Protein AF-W4FV74-F1 (afdb_monomer)

pLDDT: mean 78.05, std 18.31, range [37.0, 95.56]

Solvent-accessible surface area (backbone atoms only — not comparable to full-atom values): 9828 Å² total; per-residue (Å²): 142,87,82,74,73,65,65,67,63,59,67,74,74,74,68,65,68,76,57,55,45,60,43,64,78,47,74,46,82,43,71,47,89,86,51,97,49,96,76,49,58,70,42,62,34,35,35,34,37,40,40,41,84,87,77,47,68,52,69,39,71,45,37,70,65,56,54,53,49,48,54,54,48,56,60,69,54,44,86,54,64,69,60,47,53,57,55,68,70,51,74,74,80,75,82,69,93,65,64,74,82,39,67,68,53,45,51,51,49,47,54,50,46,32,54,41,52,44,52,51,48,48,55,49,29,50,43,40,72,76,37,91,50,73,41,24,56,48,47,44,50,51,51,51,52,71,68,33,65,74,74,56,62,69,82,75,82,77,82,79,78,129

Sequence (162 aa):
MTTTTLKRLAVARQTSFSDLSCTIQGTSIRRSRRSFVPFSSTHVVFLLKVTMPSRRSWQLQCTLRDVVQLHRHLAQSTDDAAFIASLAALQCPKRPLFRQTNALVVKSMCCELDHYLTNLLKVCQTFAVSSTVPSAMAVEATMRTFFDPSAAAKPKPAATKS

Structure (mmCIF, N/CA/C/O backbone):
data_AF-W4FV74-F1
#
_entry.id   AF-W4FV74-F1
#
loop_
_atom_site.group_PDB
_atom_site.id
_atom_site.type_symbol
_atom_site.label_atom_id
_atom_site.label_alt_id
_atom_site.label_comp_id
_atom_site.label_asym_id
_atom_site.label_entity_id
_atom_site.label_seq_id
_atom_site.pdbx_PDB_ins_code
_atom_site.Cartn_x
_atom_site.Cartn_y
_atom_site.Cartn_z
_atom_site.occupancy
_atom_site.B_iso_or_equiv
_atom_site.auth_seq_id
_atom_site.auth_comp_id
_atom_site.auth_asym_id
_atom_site.auth_atom_id
_atom_site.pdbx_PDB_model_num
ATOM 1 N N . MET A 1 1 ? 8.016 42.269 -6.247 1.00 38.84 1 MET A N 1
ATOM 2 C CA . MET A 1 1 ? 8.367 41.234 -5.247 1.00 38.84 1 MET A CA 1
ATOM 3 C C . MET A 1 1 ? 7.355 40.095 -5.338 1.00 38.84 1 MET A C 1
ATOM 5 O O . MET A 1 1 ? 6.315 40.164 -4.703 1.00 38.84 1 MET A O 1
ATOM 9 N N . THR A 1 2 ? 7.605 39.083 -6.172 1.00 41.50 2 THR A N 1
ATOM 10 C CA . THR A 1 2 ? 6.663 37.972 -6.428 1.00 41.50 2 THR A CA 1
ATOM 11 C C . THR A 1 2 ? 7.439 36.703 -6.805 1.00 41.50 2 THR A C 1
ATOM 13 O O . THR A 1 2 ? 7.564 36.359 -7.973 1.00 41.50 2 THR A O 1
ATOM 16 N N . THR A 1 3 ? 8.013 36.003 -5.822 1.00 40.91 3 THR A N 1
ATOM 17 C CA . THR A 1 3 ? 8.816 34.779 -6.059 1.00 40.91 3 THR A CA 1
ATOM 18 C C . THR A 1 3 ? 8.539 33.663 -5.042 1.00 40.91 3 THR A C 1
ATOM 20 O O . THR A 1 3 ? 9.418 32.864 -4.725 1.00 40.91 3 THR A O 1
ATOM 23 N N . THR A 1 4 ? 7.311 33.561 -4.524 1.00 46.22 4 THR A N 1
ATOM 24 C CA . THR A 1 4 ? 6.990 32.597 -3.447 1.00 46.22 4 THR A CA 1
ATOM 25 C C . THR A 1 4 ? 6.185 31.377 -3.915 1.00 46.22 4 THR A C 1
ATOM 27 O O . THR A 1 4 ? 6.176 30.350 -3.240 1.00 46.22 4 THR A O 1
ATOM 30 N N . THR A 1 5 ? 5.555 31.418 -5.090 1.00 47.38 5 THR A N 1
ATOM 31 C CA . THR A 1 5 ? 4.658 30.346 -5.572 1.00 47.38 5 THR A CA 1
ATOM 32 C C . THR A 1 5 ? 5.367 29.213 -6.321 1.00 47.38 5 THR A C 1
ATOM 34 O O . THR A 1 5 ? 4.899 28.077 -6.287 1.00 47.38 5 THR A O 1
ATOM 37 N N . LEU A 1 6 ? 6.532 29.459 -6.927 1.00 44.03 6 LEU A N 1
ATOM 38 C CA . LEU A 1 6 ? 7.226 28.448 -7.743 1.00 44.03 6 LEU A CA 1
ATOM 39 C C . LEU A 1 6 ? 8.034 27.425 -6.927 1.00 44.03 6 LEU A C 1
ATOM 41 O O . LEU A 1 6 ? 8.222 26.292 -7.371 1.00 44.03 6 LEU A O 1
ATOM 45 N N . LYS A 1 7 ? 8.448 27.757 -5.695 1.00 37.00 7 LYS A N 1
ATOM 46 C CA . LYS A 1 7 ? 9.194 26.818 -4.835 1.00 37.00 7 LYS A CA 1
ATOM 47 C C . LYS A 1 7 ? 8.341 25.662 -4.305 1.00 37.00 7 LYS A C 1
ATOM 49 O O . LYS A 1 7 ? 8.897 24.631 -3.949 1.00 37.00 7 LYS A O 1
ATOM 54 N N . ARG A 1 8 ? 7.008 25.783 -4.279 1.00 41.44 8 ARG A N 1
ATOM 55 C CA . ARG A 1 8 ? 6.123 24.704 -3.798 1.00 41.44 8 ARG A CA 1
ATOM 56 C C . ARG A 1 8 ? 5.880 23.607 -4.837 1.00 41.44 8 ARG A C 1
ATOM 58 O O . ARG A 1 8 ? 5.659 22.466 -4.453 1.00 41.44 8 ARG A O 1
ATOM 65 N N . LEU A 1 9 ? 5.989 23.931 -6.126 1.00 38.75 9 LEU A N 1
ATOM 66 C CA . LEU A 1 9 ? 5.792 22.981 -7.229 1.00 38.75 9 LEU A CA 1
ATOM 67 C C . LEU A 1 9 ? 7.059 22.165 -7.539 1.00 38.75 9 LEU A C 1
ATOM 69 O O . LEU A 1 9 ? 6.968 21.012 -7.948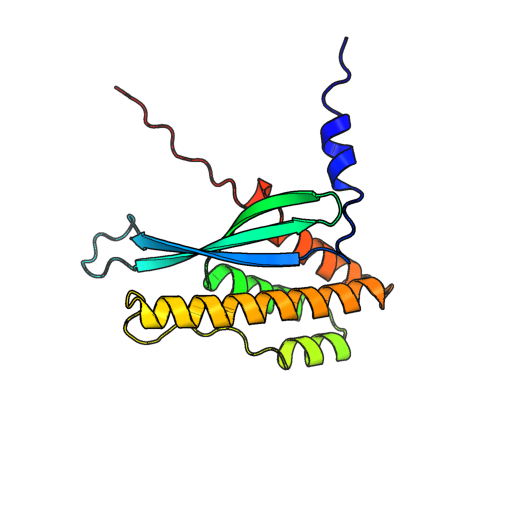 1.00 38.75 9 LEU A O 1
ATOM 73 N N .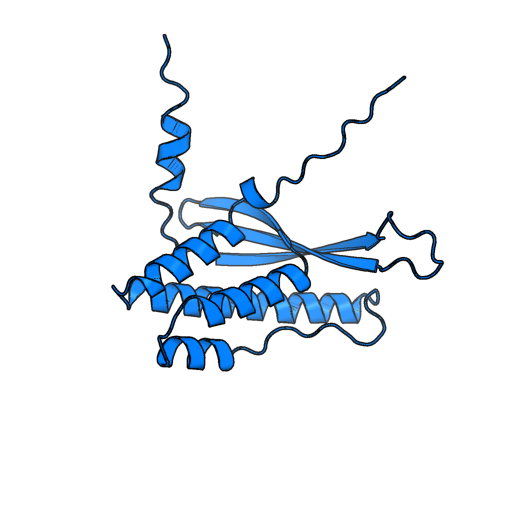 ALA A 1 10 ? 8.247 22.720 -7.279 1.00 37.84 10 ALA A N 1
ATOM 74 C CA . ALA A 1 10 ? 9.519 22.018 -7.481 1.00 37.84 10 ALA A CA 1
ATOM 75 C C . ALA A 1 10 ? 9.774 20.906 -6.444 1.00 37.84 10 ALA A C 1
ATOM 77 O O . ALA A 1 10 ? 10.468 19.933 -6.725 1.00 37.84 10 ALA A O 1
ATOM 78 N N . VAL A 1 11 ? 9.171 21.009 -5.257 1.00 41.53 11 VAL A N 1
ATOM 79 C CA . VAL A 1 11 ? 9.360 20.039 -4.166 1.00 41.53 11 VAL A CA 1
ATOM 80 C C . VAL A 1 11 ? 8.636 18.707 -4.429 1.00 41.53 11 VAL A C 1
ATOM 82 O O . VAL A 1 11 ? 8.981 17.698 -3.817 1.00 41.53 11 VAL A O 1
ATOM 85 N N . ALA A 1 12 ? 7.701 18.675 -5.383 1.00 45.09 12 ALA A N 1
ATOM 86 C CA . ALA A 1 12 ? 7.004 17.464 -5.817 1.00 45.09 12 ALA A CA 1
ATOM 87 C C . ALA A 1 12 ? 7.796 16.628 -6.848 1.00 45.09 12 ALA A C 1
ATOM 89 O O . ALA A 1 12 ? 7.416 15.497 -7.146 1.00 45.09 12 ALA A O 1
ATOM 90 N N . ARG A 1 13 ? 8.897 17.161 -7.406 1.00 43.75 13 ARG A N 1
ATOM 91 C CA . ARG A 1 13 ? 9.607 16.540 -8.540 1.00 43.75 13 ARG A CA 1
ATOM 92 C C . ARG A 1 13 ? 10.729 15.564 -8.175 1.00 43.75 13 ARG A C 1
ATOM 94 O O . ARG A 1 13 ? 11.177 14.849 -9.059 1.00 43.75 13 ARG A O 1
ATOM 101 N N . GLN A 1 14 ? 11.169 15.483 -6.920 1.00 46.97 14 GLN A N 1
ATOM 102 C CA . GLN A 1 14 ? 12.333 14.659 -6.543 1.00 46.97 14 GLN A CA 1
ATOM 103 C C . GLN A 1 14 ? 12.200 14.019 -5.155 1.00 46.97 14 GLN A C 1
ATOM 105 O O . GLN A 1 14 ? 13.121 14.048 -4.346 1.00 46.97 14 GLN A O 1
ATOM 110 N N . THR A 1 15 ? 11.047 13.440 -4.838 1.00 53.25 15 THR A N 1
ATOM 111 C CA . THR A 1 15 ? 11.010 12.421 -3.782 1.00 53.25 15 THR A CA 1
ATOM 112 C C . THR A 1 15 ? 11.058 11.068 -4.465 1.00 53.25 15 THR A C 1
ATOM 114 O O . THR A 1 15 ? 10.125 10.736 -5.198 1.00 53.25 15 THR A O 1
ATOM 117 N N . SER A 1 16 ? 12.165 10.348 -4.301 1.00 68.44 16 SER A N 1
ATOM 118 C CA . SER A 1 16 ? 12.392 9.042 -4.909 1.00 68.44 16 SER A CA 1
ATOM 119 C C . SER A 1 16 ? 11.330 8.067 -4.402 1.00 68.44 16 SER A C 1
ATOM 121 O O . SER A 1 16 ? 11.358 7.608 -3.263 1.00 68.44 16 SER A O 1
ATOM 123 N N . PHE A 1 17 ? 10.331 7.791 -5.243 1.00 80.12 17 PHE A N 1
ATOM 124 C CA . PHE A 1 17 ? 9.287 6.807 -4.953 1.00 80.12 17 PHE A CA 1
ATOM 125 C C . PHE A 1 17 ? 9.886 5.451 -4.549 1.00 80.12 17 PHE A C 1
ATOM 127 O O . PHE A 1 17 ? 9.310 4.764 -3.707 1.00 80.12 17 PHE A O 1
ATOM 134 N N . SER A 1 18 ? 11.069 5.126 -5.083 1.00 81.06 18 SER A N 1
ATOM 135 C CA . SER A 1 18 ? 11.861 3.928 -4.788 1.00 81.06 18 SER A CA 1
ATOM 136 C C . SER A 1 18 ? 12.131 3.692 -3.303 1.00 81.06 18 SER A C 1
ATOM 138 O O . SER A 1 18 ? 12.263 2.543 -2.904 1.00 81.06 18 SER A O 1
ATOM 140 N N . ASP A 1 19 ? 12.160 4.744 -2.483 1.00 84.50 19 ASP A N 1
ATOM 141 C CA . ASP A 1 19 ? 12.581 4.651 -1.080 1.00 84.50 19 ASP A CA 1
ATOM 142 C C . ASP A 1 19 ? 11.463 5.031 -0.094 1.00 84.50 19 ASP A C 1
ATOM 144 O O . ASP A 1 19 ? 11.689 5.257 1.100 1.00 84.50 19 ASP A O 1
ATOM 148 N N . LEU A 1 20 ? 10.236 5.155 -0.598 1.00 89.81 20 LEU A N 1
ATOM 149 C CA . LEU A 1 20 ? 9.054 5.399 0.217 1.00 89.81 20 LEU A CA 1
ATOM 150 C C . LEU A 1 20 ? 8.806 4.189 1.129 1.00 89.81 20 LEU A C 1
ATOM 152 O O . LEU A 1 20 ? 8.966 3.039 0.727 1.00 89.81 20 LEU A O 1
ATOM 156 N N . SER A 1 21 ? 8.381 4.447 2.361 1.00 92.44 21 SER A N 1
ATOM 157 C CA . SER A 1 21 ? 7.885 3.420 3.282 1.00 92.44 21 SER A CA 1
ATOM 158 C C . SER A 1 21 ? 6.560 3.857 3.888 1.00 92.44 21 SER A C 1
ATOM 160 O O . SER A 1 21 ? 6.281 5.054 4.015 1.00 92.44 21 SER A O 1
ATOM 162 N N . CYS A 1 22 ? 5.719 2.899 4.261 1.00 93.75 22 CYS A N 1
ATOM 163 C CA . CYS A 1 22 ? 4.424 3.189 4.852 1.00 93.75 22 CYS A CA 1
ATOM 164 C C . CYS A 1 22 ? 4.121 2.255 6.022 1.00 93.75 22 CYS A C 1
ATOM 166 O O . CYS A 1 22 ? 4.512 1.094 5.986 1.00 93.75 22 CYS A O 1
ATOM 168 N N . THR A 1 23 ? 3.424 2.764 7.039 1.00 94.62 23 THR A N 1
ATOM 169 C CA . THR A 1 23 ? 2.969 1.971 8.187 1.00 94.62 23 THR A CA 1
ATOM 170 C C . THR A 1 23 ? 1.603 2.421 8.694 1.00 94.62 23 THR A C 1
ATOM 172 O O . THR A 1 23 ? 1.279 3.610 8.693 1.00 94.62 23 THR A O 1
ATOM 175 N N . ILE A 1 24 ? 0.785 1.487 9.166 1.00 93.88 24 ILE A N 1
ATOM 176 C CA . ILE A 1 24 ? -0.489 1.776 9.826 1.00 93.88 24 ILE A CA 1
ATOM 177 C C . ILE A 1 24 ? -0.219 2.137 11.288 1.00 93.88 24 ILE A C 1
ATOM 179 O O . ILE A 1 24 ? 0.186 1.301 12.090 1.00 93.88 24 ILE A O 1
ATOM 183 N N . GLN A 1 25 ? -0.471 3.392 11.661 1.00 92.69 25 GLN A N 1
ATOM 184 C CA . GLN A 1 25 ? -0.262 3.875 13.033 1.00 92.69 25 GLN A CA 1
ATOM 185 C C . GLN A 1 25 ? -1.497 3.758 13.917 1.00 92.69 25 GLN A C 1
ATOM 187 O O . GLN A 1 25 ? -1.394 3.802 15.141 1.00 92.69 25 GLN A O 1
ATOM 192 N N . GLY A 1 26 ? -2.678 3.652 13.318 1.00 88.81 26 GLY A N 1
ATOM 193 C CA . GLY A 1 26 ? -3.906 3.595 14.086 1.00 88.81 26 GLY A CA 1
ATOM 194 C C . GLY A 1 26 ? -5.134 3.411 13.225 1.00 88.81 26 GLY A C 1
ATOM 195 O O . GLY A 1 26 ? -5.078 3.392 11.995 1.00 88.81 26 GLY A O 1
ATOM 196 N N . THR A 1 27 ? -6.267 3.299 13.900 1.00 90.31 27 THR A N 1
ATOM 197 C CA . THR A 1 27 ? -7.578 3.201 13.272 1.00 90.31 27 THR A CA 1
ATOM 198 C C . THR A 1 27 ? -8.580 4.098 13.968 1.00 90.31 27 THR A C 1
ATOM 200 O O . THR A 1 27 ? -8.465 4.432 15.143 1.00 90.31 27 THR A O 1
ATOM 203 N N . SER A 1 28 ? -9.588 4.505 13.211 1.00 87.81 28 SER A N 1
ATOM 204 C CA . SER A 1 28 ? -10.736 5.252 13.686 1.00 87.81 28 SER A CA 1
ATOM 205 C C . SER A 1 28 ? -11.989 4.616 13.112 1.00 87.81 28 SER A C 1
ATOM 207 O O . SER A 1 28 ? -12.060 4.301 11.926 1.00 87.81 28 SER A O 1
ATOM 209 N N . ILE A 1 29 ? -12.997 4.433 13.953 1.00 85.12 29 ILE A N 1
ATOM 210 C CA . ILE A 1 29 ? -14.291 3.909 13.537 1.00 85.12 29 ILE A CA 1
ATOM 211 C C . ILE A 1 29 ? -15.206 5.103 13.267 1.00 85.12 29 ILE A C 1
ATOM 213 O O . ILE A 1 29 ? -15.488 5.893 14.168 1.00 85.12 29 ILE A O 1
ATOM 217 N N . ARG A 1 30 ? -15.680 5.251 12.026 1.00 82.38 30 ARG A N 1
ATOM 218 C CA . ARG A 1 30 ? -16.603 6.325 11.638 1.00 82.38 30 ARG A CA 1
ATOM 219 C C . ARG A 1 30 ? -17.975 5.768 11.291 1.00 82.38 30 ARG A C 1
ATOM 221 O O . ARG A 1 30 ? -18.095 4.808 10.534 1.00 82.38 30 ARG A O 1
ATOM 228 N N . ARG A 1 31 ? -19.022 6.412 11.811 1.00 75.12 31 ARG A N 1
ATOM 229 C CA . ARG A 1 31 ? -20.412 6.152 11.414 1.00 75.12 31 ARG A CA 1
ATOM 230 C C . ARG A 1 31 ? -20.753 6.967 10.172 1.00 75.12 31 ARG A C 1
ATOM 232 O O . ARG A 1 31 ? -20.465 8.165 10.119 1.00 75.12 31 ARG A O 1
ATOM 239 N N . SER A 1 32 ? -21.373 6.333 9.181 1.00 67.00 32 SER A N 1
ATOM 240 C CA . SER A 1 32 ? -21.919 7.040 8.024 1.00 67.00 32 SER A CA 1
ATOM 241 C C . SER A 1 32 ? -23.117 7.891 8.458 1.00 67.00 32 SER A C 1
ATOM 243 O O . SER A 1 32 ? -24.175 7.364 8.784 1.00 67.00 32 SER A O 1
ATOM 245 N N . ARG A 1 33 ? -22.961 9.223 8.463 1.00 60.53 33 ARG A N 1
ATOM 246 C CA . ARG A 1 33 ? -24.027 10.172 8.849 1.00 60.53 33 ARG A CA 1
ATOM 247 C C . ARG A 1 33 ? -25.163 10.298 7.819 1.00 60.53 33 ARG A C 1
ATOM 249 O O . ARG A 1 33 ? -26.093 11.053 8.055 1.00 60.53 33 ARG A O 1
ATOM 256 N N . ARG A 1 34 ? -25.076 9.621 6.665 1.00 57.31 34 ARG A N 1
ATOM 257 C CA . ARG A 1 34 ? -26.012 9.788 5.532 1.00 57.31 34 ARG A CA 1
ATOM 258 C C . ARG A 1 34 ? -27.187 8.807 5.504 1.00 57.31 34 ARG A C 1
ATOM 260 O O . ARG A 1 34 ? -27.960 8.859 4.558 1.00 57.31 34 ARG A O 1
ATOM 267 N N . SER A 1 35 ? -27.330 7.915 6.483 1.00 47.31 35 SER A N 1
ATOM 268 C CA . SER A 1 35 ? -28.393 6.907 6.450 1.00 47.31 35 SER A CA 1
ATOM 269 C C . SER A 1 35 ? -29.434 7.159 7.538 1.00 47.31 35 SER A C 1
ATOM 271 O O . SER A 1 35 ? -29.120 7.055 8.719 1.00 47.31 35 SER A O 1
ATOM 273 N N . PHE A 1 36 ? -30.672 7.439 7.122 1.00 54.66 36 PHE A N 1
ATOM 274 C CA . PHE A 1 36 ? -31.882 7.401 7.959 1.00 54.66 36 PHE A CA 1
ATOM 275 C C . PHE A 1 36 ? -32.323 5.959 8.292 1.00 54.66 36 PHE A C 1
ATOM 277 O O . PHE A 1 36 ? -33.365 5.749 8.904 1.00 54.66 36 PHE A O 1
ATOM 284 N N . VAL A 1 37 ? -31.540 4.952 7.890 1.00 53.44 37 VAL A N 1
ATOM 285 C CA . VAL A 1 37 ? -31.807 3.534 8.150 1.00 53.44 37 VAL A CA 1
ATOM 286 C C . VAL A 1 37 ? -31.065 3.113 9.431 1.00 53.44 37 VAL A C 1
ATOM 288 O O . VAL A 1 37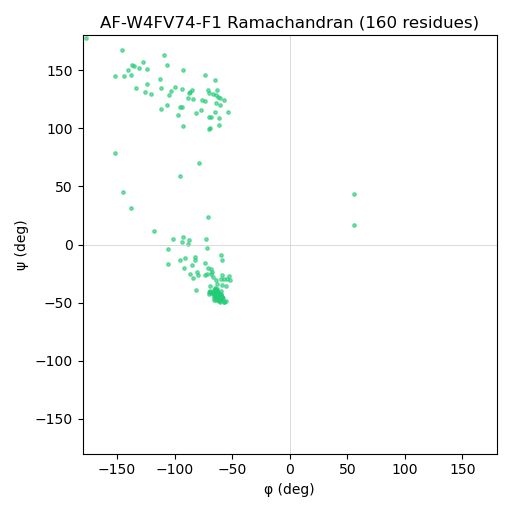 ? -29.869 3.403 9.540 1.00 53.44 37 VAL A O 1
ATOM 291 N N . PRO A 1 38 ? -31.700 2.391 10.379 1.00 53.00 38 PRO A N 1
ATOM 292 C CA . PRO A 1 38 ? -31.112 2.009 11.676 1.00 53.00 38 PRO A CA 1
ATOM 293 C C . PRO A 1 38 ? -29.828 1.156 11.589 1.00 53.00 38 PRO A C 1
ATOM 295 O O . PRO A 1 38 ? -29.121 0.995 12.581 1.00 53.00 38 PRO A O 1
ATOM 298 N N . PHE A 1 39 ? -29.457 0.682 10.398 1.00 54.00 39 PHE A N 1
ATOM 299 C CA . PHE A 1 39 ? -28.181 0.025 10.106 1.00 54.00 39 PHE A CA 1
ATOM 300 C C . PHE A 1 39 ? -27.148 1.013 9.544 1.00 54.00 39 PHE A C 1
ATOM 302 O O . PHE A 1 39 ? -26.653 0.848 8.428 1.00 54.00 39 PHE A O 1
ATOM 309 N N . SER A 1 40 ? -26.820 2.068 10.300 1.00 54.09 40 SER A N 1
ATOM 310 C CA . SER A 1 40 ? -25.761 3.014 9.913 1.00 54.09 40 SER A CA 1
ATOM 311 C C . SER A 1 40 ? -24.468 2.234 9.625 1.00 54.09 40 SER A C 1
ATOM 313 O O . SER A 1 40 ? -23.890 1.630 10.538 1.00 54.09 40 SER A O 1
ATOM 315 N N . SER A 1 41 ? -24.006 2.235 8.370 1.00 65.56 41 SER A N 1
ATOM 316 C CA . SER A 1 41 ? -22.793 1.511 7.999 1.00 65.56 41 SER A CA 1
ATOM 317 C C . SER A 1 41 ? -21.602 2.142 8.715 1.00 65.56 41 SER A C 1
ATOM 319 O O . SER A 1 41 ? -21.253 3.314 8.539 1.00 65.56 41 SER A O 1
ATOM 321 N N . THR A 1 42 ? -21.024 1.361 9.616 1.00 73.12 42 THR A N 1
ATOM 322 C CA . THR A 1 42 ? -19.830 1.744 10.352 1.00 73.12 42 THR A CA 1
ATOM 323 C C . THR A 1 42 ? -18.627 1.338 9.512 1.00 73.12 42 THR A C 1
ATOM 325 O O . THR A 1 42 ? -18.571 0.214 9.021 1.00 73.12 42 THR A O 1
ATOM 328 N N . HIS A 1 43 ? -17.682 2.252 9.301 1.00 80.06 43 HIS A N 1
ATOM 329 C CA . HIS A 1 43 ? -16.496 1.993 8.491 1.00 80.06 43 HIS A CA 1
ATOM 330 C C . HIS A 1 43 ? -15.228 2.275 9.286 1.00 80.06 43 HIS A C 1
ATOM 332 O O . HIS A 1 43 ? -15.132 3.275 10.001 1.00 80.06 43 HIS A O 1
ATOM 338 N N . VAL A 1 44 ? -14.250 1.386 9.132 1.00 86.25 44 VAL A N 1
ATOM 339 C CA . VAL A 1 44 ? -12.913 1.537 9.704 1.00 86.25 44 VAL A CA 1
ATOM 340 C C . VAL A 1 44 ? -12.076 2.403 8.766 1.00 86.25 44 VAL A C 1
ATOM 342 O O . VAL A 1 44 ? -11.959 2.120 7.571 1.00 86.25 44 VAL A O 1
ATOM 345 N N . VAL A 1 45 ? -11.525 3.474 9.321 1.00 89.94 45 VAL A N 1
ATOM 346 C CA . VAL A 1 45 ? -10.553 4.365 8.691 1.00 89.94 45 VAL A CA 1
ATOM 347 C C . VAL A 1 45 ? -9.197 4.058 9.303 1.00 89.94 45 VAL A C 1
ATOM 349 O O . VAL A 1 45 ? -9.060 4.052 10.523 1.00 89.94 45 VAL A O 1
ATOM 352 N N . PHE A 1 46 ? -8.200 3.827 8.468 1.00 91.19 46 PHE A N 1
ATOM 353 C CA . PHE A 1 46 ? -6.832 3.563 8.873 1.00 91.19 46 PHE A CA 1
ATOM 354 C C . PHE A 1 46 ? -6.001 4.836 8.746 1.00 91.19 46 PHE A C 1
ATOM 356 O O . PHE A 1 46 ? -6.118 5.567 7.762 1.00 91.19 46 PHE A O 1
ATOM 363 N N . LEU A 1 47 ? -5.185 5.106 9.761 1.00 92.88 47 LEU A N 1
ATOM 364 C CA . LEU A 1 47 ? -4.210 6.186 9.764 1.00 92.88 47 LEU A CA 1
ATOM 365 C C . LEU A 1 47 ? -2.886 5.617 9.265 1.00 92.88 47 LEU A C 1
ATOM 367 O O . LEU A 1 47 ? -2.175 4.930 9.997 1.00 92.88 47 LEU A O 1
ATOM 371 N N . LEU A 1 48 ? -2.584 5.901 8.009 1.00 94.00 48 LEU A N 1
ATOM 372 C CA . LEU A 1 48 ? -1.383 5.466 7.321 1.00 94.00 48 LEU A CA 1
ATOM 373 C C . LEU A 1 48 ? -0.317 6.557 7.439 1.00 94.00 48 LEU A C 1
ATOM 375 O O . LEU A 1 48 ? -0.517 7.666 6.951 1.00 94.00 48 LEU A O 1
ATOM 379 N N . LYS A 1 49 ? 0.821 6.258 8.059 1.00 93.81 49 LYS A N 1
ATOM 380 C CA . LYS A 1 49 ? 2.004 7.115 8.021 1.00 93.81 49 LYS A CA 1
ATOM 381 C C . LYS A 1 49 ? 2.843 6.750 6.811 1.00 93.81 49 LYS A C 1
ATOM 383 O O . LYS A 1 49 ? 3.244 5.603 6.657 1.00 93.81 49 LYS A O 1
ATOM 388 N N . VAL A 1 50 ? 3.156 7.745 5.997 1.00 92.12 50 VAL A N 1
ATOM 389 C CA . VAL A 1 50 ? 4.108 7.634 4.895 1.00 92.12 50 VAL A CA 1
ATOM 390 C C . VAL A 1 50 ? 5.404 8.301 5.324 1.00 92.12 50 VAL A C 1
ATOM 392 O O . VAL A 1 50 ? 5.378 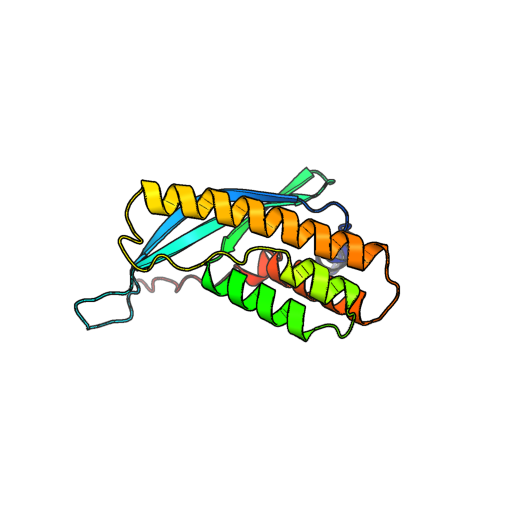9.406 5.867 1.00 92.12 50 VAL A O 1
ATOM 395 N N . THR A 1 51 ? 6.531 7.628 5.113 1.00 91.38 51 THR A N 1
ATOM 396 C CA . THR A 1 51 ? 7.867 8.118 5.461 1.00 91.38 51 THR A CA 1
ATOM 397 C C . THR A 1 51 ? 8.765 8.078 4.233 1.00 91.38 51 THR A C 1
ATOM 399 O O . THR A 1 51 ? 8.850 7.067 3.541 1.00 91.38 51 THR A O 1
ATOM 402 N N . MET A 1 52 ? 9.443 9.194 3.987 1.00 86.38 52 MET A N 1
ATOM 403 C CA . MET A 1 52 ? 10.443 9.367 2.938 1.00 86.38 52 MET A CA 1
ATOM 404 C C . MET A 1 52 ? 11.853 9.424 3.545 1.00 86.38 52 MET A C 1
ATOM 406 O O . MET A 1 52 ? 12.003 9.909 4.674 1.00 86.38 52 MET A O 1
ATOM 410 N N . PRO A 1 53 ? 12.907 9.059 2.789 1.00 79.69 53 PRO A N 1
ATOM 411 C CA . PRO A 1 53 ? 14.293 9.103 3.273 1.00 79.69 53 PRO A CA 1
ATOM 412 C C . PRO A 1 53 ? 14.746 10.495 3.698 1.00 79.69 53 PRO A C 1
ATOM 414 O O . PRO A 1 53 ? 15.536 10.647 4.625 1.00 79.69 53 PRO A O 1
ATOM 417 N N . SER A 1 54 ? 14.191 11.540 3.078 1.00 77.31 54 SER A N 1
ATOM 418 C CA . SER A 1 54 ? 14.498 12.943 3.374 1.00 77.31 54 SER A CA 1
ATOM 419 C C . SER A 1 54 ? 13.945 13.425 4.730 1.00 77.31 54 SER A C 1
ATOM 421 O O . SER A 1 54 ? 13.651 14.612 4.883 1.00 77.31 54 SER A O 1
ATOM 423 N N . ARG A 1 55 ? 13.696 12.511 5.681 1.00 72.00 55 ARG A N 1
ATOM 424 C CA . ARG A 1 55 ? 13.044 12.733 6.986 1.00 72.00 55 ARG A CA 1
ATOM 425 C C . ARG A 1 55 ? 11.660 13.381 6.914 1.00 72.00 55 ARG A C 1
ATOM 427 O O . ARG A 1 55 ? 11.148 13.879 7.915 1.00 72.00 55 ARG A O 1
ATOM 434 N N . ARG A 1 56 ? 11.029 13.372 5.740 1.00 84.56 56 ARG A N 1
ATOM 435 C CA . ARG A 1 56 ? 9.655 13.847 5.582 1.00 84.56 56 ARG A CA 1
ATOM 436 C C . ARG A 1 56 ? 8.717 12.700 5.890 1.00 84.56 56 ARG A C 1
ATOM 438 O O . ARG A 1 56 ? 8.885 11.603 5.370 1.00 84.56 56 ARG A O 1
ATOM 445 N N . SER A 1 57 ? 7.725 12.963 6.725 1.00 89.56 57 SER A N 1
ATOM 446 C CA . SER A 1 57 ? 6.631 12.029 6.936 1.00 89.56 57 SER A CA 1
ATOM 447 C C . SER A 1 57 ? 5.321 12.782 7.052 1.00 89.56 57 SER A C 1
ATOM 449 O O . SER A 1 57 ? 5.295 13.938 7.476 1.00 89.56 57 SER A O 1
ATOM 451 N N . TRP A 1 58 ? 4.245 12.133 6.641 1.00 90.81 58 TRP A N 1
ATOM 452 C CA . TRP A 1 58 ? 2.891 12.651 6.761 1.00 90.81 58 TRP A CA 1
ATOM 453 C C . TRP A 1 58 ? 1.932 11.500 7.024 1.00 90.81 58 TRP A C 1
ATOM 455 O O . TRP A 1 58 ? 2.289 10.326 6.908 1.00 90.81 58 TRP A O 1
ATOM 465 N N . GLN A 1 59 ? 0.714 11.847 7.419 1.00 90.62 59 GLN A N 1
ATOM 466 C CA . GLN A 1 59 ? -0.345 10.885 7.675 1.00 90.62 59 GLN A CA 1
ATOM 467 C C . GLN A 1 59 ? -1.456 11.043 6.647 1.00 90.62 59 GLN A C 1
ATOM 469 O O . GLN A 1 59 ? -1.822 12.153 6.264 1.00 90.62 59 GLN A O 1
ATOM 474 N N . LEU A 1 60 ? -2.010 9.910 6.244 1.00 91.38 60 LEU A N 1
ATOM 475 C CA . LEU A 1 60 ? -3.136 9.789 5.340 1.00 91.38 60 LEU A CA 1
ATOM 476 C C . LEU A 1 60 ? -4.224 8.980 6.029 1.00 91.38 60 LEU A C 1
ATOM 478 O O . LEU A 1 60 ? -3.956 8.122 6.871 1.00 91.38 60 LEU A O 1
ATOM 482 N N . GLN A 1 61 ? -5.464 9.253 5.652 1.00 91.31 61 GLN A N 1
ATOM 483 C CA . GLN A 1 61 ? -6.601 8.441 6.052 1.00 91.31 61 GLN A CA 1
ATOM 484 C C . GLN A 1 61 ? -7.058 7.640 4.846 1.00 91.31 61 GLN A C 1
ATOM 486 O O . GLN A 1 61 ? -7.457 8.225 3.842 1.00 91.31 61 GLN A O 1
ATOM 491 N N . CYS A 1 62 ? -7.030 6.319 4.959 1.00 90.50 62 CYS A N 1
ATOM 492 C CA . CYS A 1 62 ? -7.552 5.428 3.933 1.00 90.50 62 CYS A CA 1
ATOM 493 C C . CYS A 1 62 ? -8.545 4.442 4.541 1.00 90.50 62 CYS A C 1
ATOM 495 O O . CYS A 1 62 ? -8.559 4.174 5.742 1.00 90.50 62 CYS A O 1
ATOM 497 N N . THR A 1 63 ? -9.423 3.909 3.711 1.00 90.19 63 THR A N 1
ATOM 498 C CA . THR A 1 63 ? -10.309 2.804 4.058 1.00 90.19 63 THR A CA 1
ATOM 499 C C . THR A 1 63 ? -9.868 1.553 3.319 1.00 90.19 63 THR A C 1
ATOM 501 O O . THR A 1 63 ? -9.193 1.615 2.292 1.00 90.19 63 THR A O 1
ATOM 504 N N . LEU A 1 64 ? -10.340 0.395 3.778 1.00 89.19 64 LEU A N 1
ATOM 505 C CA . LEU A 1 64 ? -10.122 -0.856 3.055 1.00 89.19 64 LEU A CA 1
ATOM 506 C C . LEU A 1 64 ? -10.670 -0.793 1.615 1.00 89.19 64 LEU A C 1
ATOM 508 O O . LEU A 1 64 ? -10.133 -1.424 0.713 1.00 89.19 64 LEU A O 1
ATOM 512 N N . ARG A 1 65 ? -11.729 -0.002 1.379 1.00 88.31 65 ARG A N 1
ATOM 513 C CA . ARG A 1 65 ? -12.268 0.224 0.030 1.00 88.31 65 ARG A CA 1
ATOM 514 C C . ARG A 1 65 ? -11.247 0.909 -0.871 1.00 88.31 65 ARG A C 1
ATOM 516 O O . ARG A 1 65 ? -11.098 0.474 -2.007 1.00 88.31 65 ARG A O 1
ATOM 523 N N . ASP A 1 66 ? -10.587 1.945 -0.365 1.00 90.50 66 ASP A N 1
ATOM 524 C CA . ASP A 1 66 ? -9.625 2.733 -1.136 1.00 90.50 66 ASP A CA 1
ATOM 525 C C . ASP A 1 66 ? -8.435 1.855 -1.545 1.00 90.50 66 ASP A C 1
ATOM 527 O O . ASP A 1 66 ? -7.992 1.903 -2.686 1.00 90.50 66 ASP A O 1
ATOM 531 N N . VAL A 1 67 ? -7.992 0.962 -0.654 1.00 92.25 67 VAL A N 1
ATOM 532 C CA . VAL A 1 67 ? -6.902 0.012 -0.936 1.00 92.25 67 VAL A CA 1
ATOM 533 C C . VAL A 1 67 ? -7.305 -1.053 -1.960 1.00 92.25 67 VAL A C 1
ATOM 535 O O . VAL A 1 67 ? -6.534 -1.369 -2.864 1.00 92.25 67 VAL A O 1
ATOM 538 N N . VAL A 1 68 ? -8.528 -1.586 -1.876 1.00 91.44 68 VAL A N 1
ATOM 539 C CA . VAL A 1 68 ? -9.045 -2.530 -2.885 1.00 91.44 68 VAL A CA 1
ATOM 540 C C . VAL A 1 68 ? -9.200 -1.848 -4.249 1.00 91.44 68 VAL A C 1
ATOM 542 O O . VAL A 1 68 ? -8.931 -2.460 -5.281 1.00 91.44 68 VAL A O 1
ATOM 545 N N . GLN A 1 69 ? -9.631 -0.585 -4.272 1.00 91.56 69 GLN A N 1
ATOM 546 C CA . GLN A 1 69 ? -9.708 0.201 -5.504 1.00 91.56 69 GLN A CA 1
ATOM 547 C C . GLN A 1 69 ? -8.319 0.457 -6.091 1.00 91.56 69 GLN A C 1
ATOM 549 O O . GLN A 1 69 ? -8.151 0.268 -7.292 1.00 91.56 69 GLN A O 1
ATOM 554 N N . LEU A 1 70 ? -7.330 0.790 -5.256 1.00 93.44 70 LEU A N 1
ATOM 555 C CA . LEU A 1 70 ? -5.934 0.925 -5.668 1.00 93.44 70 LEU A CA 1
ATOM 556 C C . LEU A 1 70 ? -5.414 -0.369 -6.307 1.00 93.44 70 LEU A C 1
ATOM 558 O O . LEU A 1 70 ? -4.892 -0.323 -7.413 1.00 93.44 70 LEU A O 1
ATOM 562 N N . HIS A 1 71 ? -5.611 -1.522 -5.660 1.00 93.38 71 HIS A N 1
ATOM 563 C CA . HIS A 1 71 ? -5.188 -2.820 -6.202 1.00 93.38 71 HIS A CA 1
ATOM 564 C C . HIS A 1 71 ? -5.773 -3.086 -7.592 1.00 93.38 71 HIS A C 1
ATOM 566 O O . HIS A 1 71 ? -5.052 -3.437 -8.520 1.00 93.38 71 HIS A O 1
ATOM 572 N N . ARG A 1 72 ? -7.088 -2.888 -7.747 1.00 92.19 72 ARG A N 1
ATOM 573 C CA . ARG A 1 72 ? -7.766 -3.086 -9.035 1.00 92.19 72 ARG A CA 1
ATOM 574 C C . ARG A 1 72 ? -7.262 -2.120 -10.095 1.00 92.19 72 ARG A C 1
ATOM 576 O O . ARG A 1 72 ? -7.091 -2.529 -11.233 1.00 92.19 72 ARG A O 1
ATOM 583 N N . HIS A 1 73 ? -7.027 -0.866 -9.721 1.00 93.00 73 HIS A N 1
ATOM 584 C CA . HIS A 1 73 ? -6.515 0.131 -10.648 1.00 93.00 73 HIS A CA 1
ATOM 585 C C . HIS A 1 73 ? -5.100 -0.220 -11.120 1.00 93.00 73 HIS A C 1
ATOM 587 O O . HIS A 1 73 ? -4.850 -0.189 -12.316 1.00 93.00 73 HIS A O 1
ATOM 593 N N . LEU A 1 74 ? -4.222 -0.657 -10.210 1.00 92.81 74 LEU A N 1
ATOM 594 C CA . LEU A 1 74 ? -2.867 -1.109 -10.543 1.00 92.81 74 LEU A CA 1
ATOM 595 C C . LEU A 1 74 ? -2.862 -2.343 -11.453 1.00 92.81 74 LEU A C 1
ATOM 597 O O . LEU A 1 74 ? -2.065 -2.419 -12.381 1.00 92.81 74 LEU A O 1
ATOM 601 N N . ALA A 1 75 ? -3.770 -3.292 -11.219 1.00 91.38 75 ALA A N 1
ATOM 602 C CA . ALA A 1 75 ? -3.920 -4.467 -12.077 1.00 91.38 75 ALA A CA 1
ATOM 603 C C . ALA A 1 75 ? -4.451 -4.124 -13.482 1.00 91.38 75 ALA A C 1
ATOM 605 O O . ALA A 1 75 ? -4.245 -4.892 -14.411 1.00 91.38 75 ALA A O 1
ATOM 606 N N . GLN A 1 76 ? -5.145 -2.992 -13.633 1.00 90.12 76 GLN A N 1
ATOM 607 C CA . GLN A 1 76 ? -5.691 -2.511 -14.907 1.00 90.12 76 GLN A CA 1
ATOM 608 C C . GLN A 1 76 ? -4.775 -1.503 -15.615 1.00 90.12 76 GLN A C 1
ATOM 610 O O . GLN A 1 76 ? -5.013 -1.184 -16.774 1.00 90.12 76 GLN A O 1
ATOM 615 N N . SER A 1 77 ? -3.764 -0.959 -14.931 1.00 85.94 77 SER A N 1
ATOM 616 C CA . SER A 1 77 ? -2.909 0.114 -15.457 1.00 85.94 77 SER A CA 1
ATOM 617 C C . SER A 1 77 ? -1.690 -0.382 -16.237 1.00 85.94 77 SER A C 1
ATOM 619 O O . SER A 1 77 ? -0.862 0.424 -16.657 1.00 85.94 77 SER A O 1
ATOM 621 N N . THR A 1 78 ? -1.515 -1.694 -16.368 1.00 86.31 78 THR A N 1
ATOM 622 C CA . THR A 1 78 ? -0.339 -2.300 -16.995 1.00 86.31 78 THR A CA 1
ATOM 623 C C . THR A 1 78 ? -0.693 -3.637 -17.615 1.00 86.31 78 THR A C 1
ATOM 625 O O . THR A 1 78 ? -1.488 -4.383 -17.053 1.00 86.31 78 THR A O 1
ATOM 628 N N . ASP A 1 79 ? -0.046 -3.936 -18.737 1.00 86.50 79 ASP A N 1
ATOM 629 C CA . ASP A 1 79 ? -0.162 -5.209 -19.450 1.00 86.50 79 ASP A CA 1
ATOM 630 C C . ASP A 1 79 ? 1.040 -6.135 -19.179 1.00 86.50 79 ASP A C 1
ATOM 632 O O . ASP A 1 79 ? 1.154 -7.205 -19.774 1.00 86.50 79 ASP A O 1
ATOM 636 N N . ASP A 1 80 ? 1.962 -5.741 -18.288 1.00 90.38 80 ASP A N 1
ATOM 637 C CA . ASP A 1 80 ? 3.104 -6.586 -17.932 1.00 90.38 80 ASP A CA 1
ATOM 638 C C . ASP A 1 80 ? 2.659 -7.801 -17.104 1.00 90.38 80 ASP A C 1
ATOM 640 O O . ASP A 1 80 ? 2.304 -7.693 -15.925 1.00 90.38 80 ASP A O 1
ATOM 644 N N . ALA A 1 81 ? 2.741 -8.980 -17.720 1.00 90.56 81 ALA A N 1
ATOM 645 C CA . ALA A 1 81 ? 2.373 -10.250 -17.115 1.00 90.56 81 ALA A CA 1
ATOM 646 C C . ALA A 1 81 ? 3.167 -10.561 -15.835 1.00 90.56 81 ALA A C 1
ATOM 648 O O . ALA A 1 81 ? 2.601 -11.127 -14.897 1.00 90.56 81 ALA A O 1
ATOM 649 N N . ALA A 1 82 ? 4.448 -10.178 -15.757 1.00 90.75 82 ALA A N 1
ATOM 650 C CA . ALA A 1 82 ? 5.277 -10.449 -14.581 1.00 90.75 82 ALA A CA 1
ATOM 651 C C . ALA A 1 82 ? 4.833 -9.606 -13.376 1.00 90.75 82 ALA A C 1
ATOM 653 O O . ALA A 1 82 ? 4.707 -10.113 -12.253 1.00 90.75 82 ALA A O 1
ATOM 654 N N . PHE A 1 83 ? 4.527 -8.330 -13.611 1.00 91.81 83 PHE A N 1
ATOM 655 C CA . PHE A 1 83 ? 3.955 -7.458 -12.594 1.00 91.81 83 PHE A CA 1
ATOM 656 C C . PHE A 1 83 ? 2.554 -7.906 -12.167 1.00 91.81 83 PHE A C 1
ATOM 658 O O . PHE A 1 83 ? 2.281 -7.977 -10.969 1.00 91.81 83 PHE A O 1
ATOM 665 N N . ILE A 1 84 ? 1.679 -8.265 -13.113 1.00 92.81 84 ILE A N 1
ATOM 666 C CA . ILE A 1 84 ? 0.330 -8.765 -12.804 1.00 92.81 84 ILE A CA 1
ATOM 667 C C . ILE A 1 84 ? 0.409 -10.043 -11.961 1.00 92.81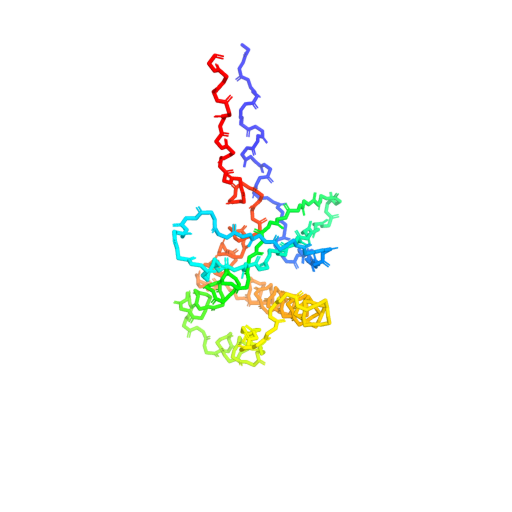 84 ILE A C 1
ATOM 669 O O . ILE A 1 84 ? -0.303 -10.156 -10.964 1.00 92.81 84 ILE A O 1
ATOM 673 N N . ALA A 1 85 ? 1.300 -10.980 -12.301 1.00 93.12 85 ALA A N 1
ATOM 674 C CA . ALA A 1 85 ? 1.518 -12.190 -11.511 1.00 93.12 85 ALA A CA 1
ATOM 675 C C . ALA A 1 85 ? 2.009 -11.862 -10.090 1.00 93.12 85 ALA A C 1
ATOM 677 O O . ALA A 1 85 ? 1.516 -12.427 -9.112 1.00 93.12 85 ALA A O 1
ATOM 678 N N . SER A 1 86 ? 2.921 -10.893 -9.966 1.00 93.62 86 SER A N 1
ATOM 679 C CA . SER A 1 86 ? 3.424 -10.416 -8.671 1.00 93.62 86 SER A CA 1
ATOM 680 C C . SER A 1 86 ? 2.325 -9.755 -7.832 1.00 93.62 86 SER A C 1
ATOM 682 O O . SER A 1 86 ? 2.235 -10.002 -6.631 1.00 93.62 86 SER A O 1
ATOM 684 N N . LEU A 1 87 ? 1.448 -8.956 -8.451 1.00 93.44 87 LEU A N 1
ATOM 685 C CA . LEU A 1 87 ? 0.276 -8.378 -7.791 1.00 93.44 87 LEU A CA 1
ATOM 686 C C . LEU A 1 87 ? -0.736 -9.445 -7.367 1.00 93.44 87 LEU A C 1
ATOM 688 O O . LEU A 1 87 ? -1.274 -9.358 -6.266 1.00 93.44 87 LEU A O 1
ATOM 692 N N . ALA A 1 88 ? -0.998 -10.440 -8.216 1.00 91.88 88 ALA A N 1
ATOM 693 C CA . ALA A 1 88 ? -1.946 -11.517 -7.937 1.00 91.88 88 ALA A CA 1
ATOM 694 C C . ALA A 1 88 ? -1.483 -12.427 -6.787 1.00 91.88 88 ALA A C 1
ATOM 696 O O . ALA A 1 88 ? -2.315 -12.981 -6.068 1.00 91.88 88 ALA A O 1
ATOM 697 N N . ALA A 1 89 ? -0.168 -12.549 -6.577 1.00 93.25 89 ALA A N 1
ATOM 698 C CA . ALA A 1 89 ? 0.402 -13.264 -5.438 1.00 93.25 89 ALA A CA 1
ATOM 699 C C . ALA A 1 89 ? 0.149 -12.554 -4.092 1.00 93.25 89 ALA A C 1
ATOM 701 O O . ALA A 1 89 ? 0.191 -13.193 -3.037 1.00 93.25 89 ALA A O 1
ATOM 702 N N . LEU A 1 90 ? -0.139 -11.246 -4.098 1.00 92.38 90 LEU A N 1
ATOM 703 C CA . LEU A 1 90 ? -0.481 -10.508 -2.885 1.00 92.38 90 LEU A CA 1
ATOM 704 C C . LEU A 1 90 ? -1.915 -10.826 -2.452 1.00 92.38 90 LEU A C 1
ATOM 706 O O . LEU A 1 90 ? -2.882 -10.587 -3.176 1.00 92.38 90 LEU A O 1
ATOM 710 N N . GLN A 1 91 ? -2.081 -11.291 -1.213 1.00 87.19 91 GLN A N 1
ATOM 711 C CA . GLN A 1 91 ? -3.408 -11.496 -0.637 1.00 87.19 91 GLN A CA 1
ATOM 712 C C . GLN A 1 91 ? -4.082 -10.148 -0.356 1.00 87.19 91 GLN A C 1
ATOM 714 O O . GLN A 1 91 ? -3.813 -9.499 0.653 1.00 87.19 91 GLN A O 1
ATOM 719 N N . CYS A 1 92 ? -4.968 -9.718 -1.259 1.00 83.56 92 CYS A N 1
ATOM 720 C CA . CYS A 1 92 ? -5.719 -8.479 -1.083 1.00 83.56 92 CYS A CA 1
ATOM 721 C C . CYS A 1 92 ? -6.613 -8.568 0.174 1.00 83.56 92 CYS A C 1
ATOM 723 O O . CYS A 1 92 ? -7.398 -9.519 0.295 1.00 83.56 92 CYS A O 1
ATOM 725 N N . PRO A 1 93 ? -6.527 -7.600 1.106 1.00 81.88 93 PRO A N 1
ATOM 726 C CA . PRO A 1 93 ? -7.220 -7.676 2.384 1.00 81.88 93 PRO A CA 1
ATOM 727 C C . PRO A 1 93 ? -8.740 -7.677 2.184 1.00 81.88 93 PRO A C 1
ATOM 729 O O . PRO A 1 93 ? -9.318 -6.841 1.479 1.00 81.88 93 PRO A O 1
ATOM 732 N N . LYS A 1 94 ? -9.405 -8.655 2.804 1.00 78.81 94 LYS A N 1
ATOM 733 C CA . LYS A 1 94 ? -10.844 -8.897 2.644 1.00 78.81 94 LYS A CA 1
ATOM 734 C C . LYS A 1 94 ? -11.637 -8.163 3.719 1.00 78.81 94 LYS A C 1
ATOM 736 O O . LYS A 1 94 ? -11.184 -7.954 4.839 1.00 78.81 94 LYS A O 1
ATOM 741 N N . ARG A 1 95 ? -12.869 -7.772 3.384 1.00 76.56 95 ARG A N 1
ATOM 742 C CA . ARG A 1 95 ? -13.792 -7.209 4.378 1.00 76.56 95 ARG A CA 1
ATOM 743 C C . ARG A 1 95 ? -14.252 -8.318 5.331 1.00 76.56 95 ARG A C 1
ATOM 745 O O . ARG A 1 95 ? -14.703 -9.351 4.836 1.00 76.56 95 ARG A O 1
ATOM 752 N N . PRO A 1 96 ? -14.236 -8.100 6.658 1.00 72.75 96 PRO A N 1
ATOM 753 C CA . PRO A 1 96 ? -14.841 -9.044 7.585 1.00 72.75 96 PRO A CA 1
ATOM 754 C C . PRO A 1 96 ? -16.345 -9.125 7.329 1.00 72.75 96 PRO A C 1
ATOM 756 O O . PRO A 1 96 ? -17.019 -8.093 7.235 1.00 72.75 96 PRO A O 1
ATOM 759 N N . LEU A 1 97 ? -16.870 -10.347 7.255 1.00 65.50 97 LEU A N 1
ATOM 760 C CA . LEU A 1 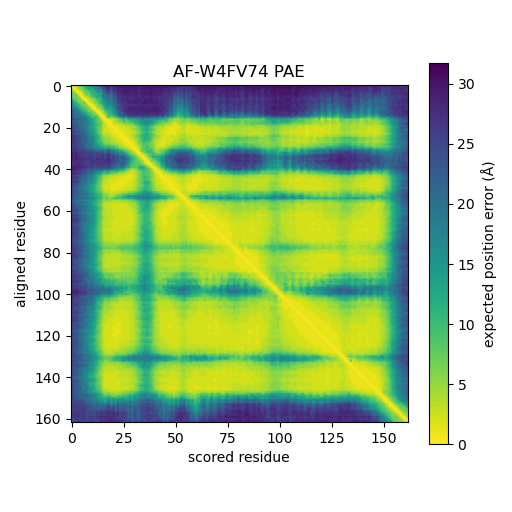97 ? -18.304 -10.594 7.086 1.00 65.50 97 LEU A CA 1
ATOM 761 C C . LEU A 1 97 ? -19.091 -10.315 8.379 1.00 65.50 97 LEU A C 1
ATOM 763 O O . LEU A 1 97 ? -20.252 -9.924 8.315 1.00 65.50 97 LEU A O 1
ATOM 767 N N . PHE A 1 98 ? -18.446 -10.423 9.547 1.00 65.19 98 PHE A N 1
ATOM 768 C CA . PHE A 1 98 ? -19.061 -10.193 10.856 1.00 65.19 98 PHE A CA 1
ATOM 769 C C . PHE A 1 98 ? -18.148 -9.373 11.779 1.00 65.19 98 PHE A C 1
ATOM 771 O O . PHE A 1 98 ? -16.926 -9.402 11.649 1.00 65.19 98 PHE A O 1
ATOM 778 N N . ARG A 1 99 ? -18.746 -8.658 12.744 1.00 63.72 99 ARG A N 1
ATOM 779 C CA . ARG A 1 99 ? -18.049 -7.979 13.861 1.00 63.72 99 ARG A CA 1
ATOM 780 C C . ARG A 1 99 ? -16.943 -6.989 13.443 1.00 63.72 99 ARG A 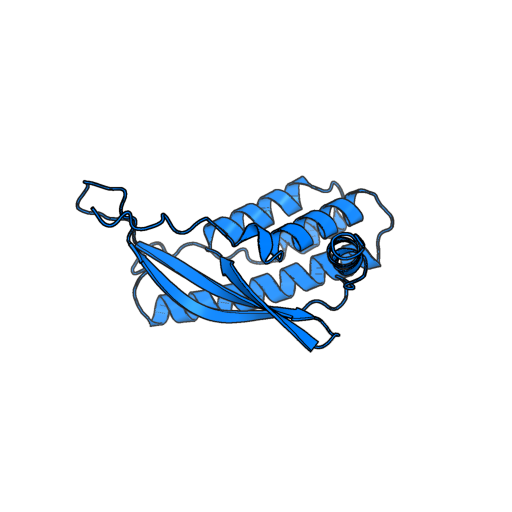C 1
ATOM 782 O O . ARG A 1 99 ? -15.903 -6.912 14.088 1.00 63.72 99 ARG A O 1
ATOM 789 N N . GLN A 1 100 ? -17.205 -6.163 12.427 1.00 66.06 100 GLN A N 1
ATOM 790 C CA . GLN A 1 100 ? -16.271 -5.147 11.895 1.00 66.06 100 GLN A CA 1
ATOM 791 C C . GLN A 1 100 ? -15.808 -4.085 12.915 1.00 66.06 100 GLN A C 1
ATOM 793 O O . GLN A 1 100 ? -14.871 -3.339 12.646 1.00 66.06 100 GLN A O 1
ATOM 798 N N . THR A 1 101 ? -16.464 -3.995 14.073 1.00 68.88 101 THR A N 1
ATOM 799 C CA . THR A 1 101 ? -16.143 -3.060 15.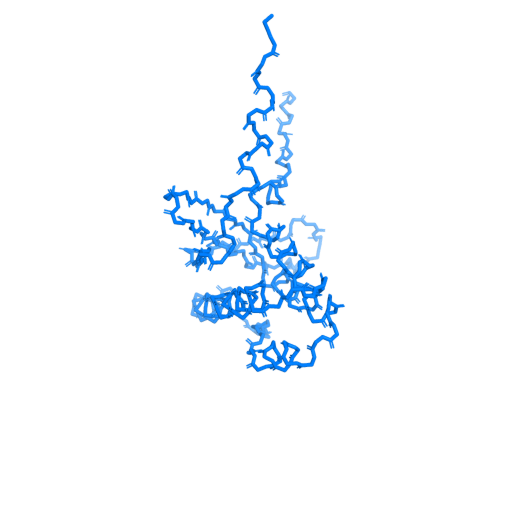161 1.00 68.88 101 THR A CA 1
ATOM 800 C C . THR A 1 101 ? -15.471 -3.726 16.360 1.00 68.88 101 THR A C 1
ATOM 802 O O . THR A 1 101 ? -15.106 -3.035 17.308 1.00 68.88 101 THR A O 1
ATOM 805 N N . ASN A 1 102 ? -15.304 -5.053 16.353 1.00 81.12 102 ASN A N 1
ATOM 806 C CA . ASN A 1 102 ? -14.610 -5.749 17.430 1.00 81.12 102 ASN A CA 1
ATOM 807 C C . ASN A 1 102 ? -13.115 -5.407 17.377 1.00 81.12 102 ASN A C 1
ATOM 809 O O . ASN A 1 102 ? -12.487 -5.524 16.326 1.00 81.12 102 ASN A O 1
ATOM 813 N N . ALA A 1 103 ? -12.542 -5.013 18.515 1.00 80.25 103 ALA A N 1
ATOM 814 C CA . ALA A 1 103 ? -11.149 -4.586 18.613 1.00 80.25 103 ALA A CA 1
ATOM 815 C C . ALA A 1 103 ? -10.150 -5.631 18.083 1.00 80.25 103 ALA A C 1
ATOM 817 O O . ALA A 1 103 ? -9.162 -5.259 17.455 1.00 80.25 103 ALA A O 1
ATOM 818 N N . LEU A 1 104 ? -10.417 -6.929 18.273 1.00 83.44 104 LEU A N 1
ATOM 819 C CA . LEU A 1 104 ? -9.560 -8.005 17.761 1.00 83.44 104 LEU A CA 1
ATOM 820 C C . LEU A 1 104 ? -9.617 -8.102 16.234 1.00 83.44 104 LEU A C 1
ATOM 822 O O . LEU A 1 104 ? -8.582 -8.257 15.591 1.00 83.44 104 LEU A O 1
ATOM 826 N N . VAL A 1 105 ? -10.811 -7.941 15.657 1.00 83.50 105 VAL A N 1
ATOM 827 C CA . VAL A 1 105 ? -11.008 -7.918 14.199 1.00 83.50 105 VAL A CA 1
ATOM 828 C C . VAL A 1 105 ? -10.318 -6.696 13.601 1.00 83.50 105 VAL A C 1
ATOM 830 O O . VAL A 1 105 ? -9.571 -6.824 12.638 1.00 83.50 105 VAL A O 1
ATOM 833 N N . VAL A 1 106 ? -10.491 -5.520 14.209 1.00 84.62 106 VAL A N 1
ATOM 834 C CA . VAL A 1 106 ? -9.827 -4.287 13.761 1.00 84.62 106 VAL A CA 1
ATOM 835 C C . VAL A 1 106 ? -8.304 -4.415 13.858 1.00 84.62 106 VAL A C 1
ATOM 837 O O . VAL A 1 106 ? -7.608 -4.020 12.930 1.00 84.62 106 VAL A O 1
ATOM 840 N N . LYS A 1 107 ? -7.770 -5.009 14.933 1.00 85.19 107 LYS A N 1
ATOM 841 C CA . LYS A 1 107 ? -6.325 -5.235 15.096 1.00 85.19 107 LYS A CA 1
ATOM 842 C C . LYS A 1 107 ? -5.765 -6.192 14.039 1.00 85.19 107 LYS A C 1
ATOM 844 O O . LYS A 1 107 ? -4.719 -5.900 13.464 1.00 85.19 107 LYS A O 1
ATOM 849 N N . SER A 1 108 ? -6.458 -7.299 13.770 1.00 86.94 108 SER A N 1
ATOM 850 C CA . SER A 1 108 ? -6.103 -8.237 12.695 1.00 86.94 108 SER A CA 1
ATOM 851 C C . SER A 1 108 ? -6.109 -7.535 11.335 1.00 86.94 108 SER A C 1
ATOM 853 O O . SER A 1 108 ? -5.110 -7.597 10.623 1.00 86.94 108 SER A O 1
ATOM 855 N N . MET A 1 109 ? -7.146 -6.745 11.042 1.00 88.00 109 MET A N 1
ATOM 856 C CA . MET A 1 109 ? -7.219 -5.942 9.820 1.00 88.00 109 MET A CA 1
ATOM 857 C C . MET A 1 109 ? -6.072 -4.935 9.693 1.00 88.00 109 MET A C 1
ATOM 859 O O . MET A 1 109 ? -5.571 -4.740 8.592 1.00 88.00 109 MET A O 1
ATOM 863 N N . CYS A 1 110 ? -5.653 -4.279 10.783 1.00 89.38 110 CYS A N 1
ATOM 864 C CA . CYS A 1 110 ? -4.500 -3.374 10.749 1.00 89.38 110 CYS A CA 1
ATOM 865 C C . CYS A 1 110 ? -3.229 -4.108 10.326 1.00 89.38 110 CYS A C 1
ATOM 867 O O . CYS A 1 110 ? -2.508 -3.604 9.476 1.00 89.38 110 CYS A O 1
ATOM 869 N N . CYS A 1 111 ? -2.971 -5.276 10.919 1.00 90.00 111 CYS A N 1
ATOM 870 C CA . CYS A 1 111 ? -1.781 -6.074 10.633 1.00 90.00 111 CYS A CA 1
ATOM 871 C C . CYS A 1 111 ? -1.772 -6.554 9.175 1.00 90.00 111 CYS A C 1
ATOM 873 O O . CYS A 1 111 ? -0.792 -6.361 8.460 1.00 90.00 111 CYS A O 1
ATOM 875 N N . GLU A 1 112 ? -2.895 -7.108 8.712 1.00 91.50 112 GLU A N 1
ATOM 876 C CA . GLU A 1 112 ? -3.052 -7.555 7.325 1.00 91.50 112 GLU A CA 1
ATOM 877 C C . GLU A 1 112 ? -2.882 -6.401 6.335 1.00 91.50 112 GLU A C 1
ATOM 879 O O . GLU A 1 112 ? -2.186 -6.540 5.331 1.00 91.50 112 GLU A O 1
ATOM 884 N N . LEU A 1 113 ? -3.487 -5.246 6.626 1.00 92.69 113 LEU A N 1
ATOM 885 C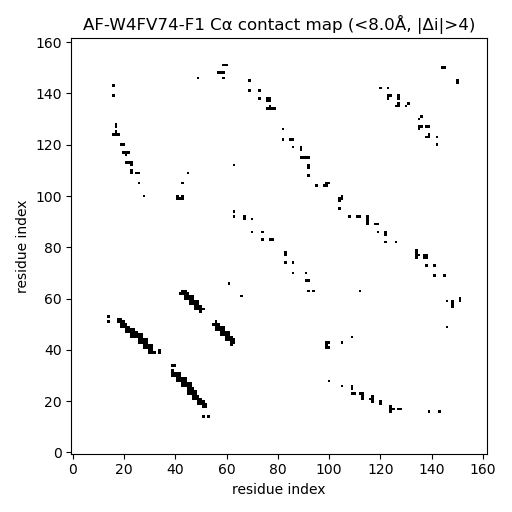 CA . LEU A 1 113 ? -3.404 -4.077 5.760 1.00 92.69 113 LEU A CA 1
ATOM 886 C C . LEU A 1 113 ? -1.994 -3.482 5.720 1.00 92.69 113 LEU A C 1
ATOM 888 O O . LEU A 1 113 ? -1.536 -3.095 4.648 1.00 92.69 113 LEU A O 1
ATOM 892 N N . ASP A 1 114 ? -1.319 -3.405 6.865 1.00 93.81 114 ASP A N 1
ATOM 893 C CA . ASP A 1 114 ? 0.056 -2.917 6.978 1.00 93.81 114 ASP A CA 1
ATOM 894 C C . ASP A 1 114 ? 1.020 -3.787 6.166 1.00 93.81 114 ASP A C 1
ATOM 896 O O . ASP A 1 114 ? 1.775 -3.285 5.327 1.00 93.81 114 ASP A O 1
ATOM 900 N N . HIS A 1 115 ? 0.913 -5.108 6.336 1.00 93.56 115 HIS A N 1
ATOM 901 C CA . HIS A 1 115 ? 1.705 -6.074 5.587 1.00 93.56 115 HIS A CA 1
ATOM 902 C C . HIS A 1 115 ? 1.419 -5.995 4.083 1.00 93.56 115 HIS A C 1
ATOM 904 O O . HIS A 1 115 ? 2.342 -5.917 3.269 1.00 93.56 115 HIS A O 1
ATOM 910 N N . TYR A 1 116 ? 0.139 -5.953 3.707 1.00 95.00 116 TYR A N 1
ATOM 911 C CA . TYR A 1 116 ? -0.279 -5.849 2.315 1.00 95.00 116 TYR A CA 1
ATOM 912 C C . TYR A 1 116 ? 0.237 -4.567 1.649 1.00 95.00 116 TYR A C 1
ATOM 914 O O . TYR A 1 116 ? 0.828 -4.644 0.576 1.00 95.00 116 TYR A O 1
ATOM 922 N N . LEU A 1 117 ? 0.050 -3.395 2.270 1.00 95.06 117 LEU A N 1
ATOM 923 C CA . LEU A 1 117 ? 0.498 -2.116 1.709 1.00 95.06 117 LEU A CA 1
ATOM 924 C C . LEU A 1 117 ? 2.020 -2.055 1.580 1.00 95.06 117 LEU A C 1
ATOM 926 O O . LEU A 1 117 ? 2.521 -1.570 0.567 1.00 95.06 117 LEU A O 1
ATOM 930 N N . THR A 1 118 ? 2.744 -2.593 2.562 1.00 94.62 118 THR A N 1
ATOM 931 C CA . THR A 1 118 ? 4.207 -2.677 2.518 1.00 94.62 118 THR A CA 1
ATOM 932 C C . THR A 1 118 ? 4.678 -3.529 1.341 1.00 94.62 118 THR A C 1
ATOM 934 O O . THR A 1 118 ? 5.567 -3.117 0.597 1.00 94.62 118 THR A O 1
ATOM 937 N N . ASN A 1 119 ? 4.077 -4.702 1.132 1.00 95.56 119 ASN A N 1
ATOM 938 C CA . ASN A 1 119 ? 4.447 -5.574 0.018 1.00 95.56 119 ASN A CA 1
ATOM 939 C C . ASN A 1 119 ? 4.015 -4.997 -1.334 1.00 95.56 119 ASN A C 1
ATOM 941 O O . ASN A 1 119 ? 4.791 -5.035 -2.285 1.00 95.56 119 ASN A O 1
ATOM 945 N N . LEU A 1 120 ? 2.815 -4.413 -1.414 1.00 95.56 120 LEU A N 1
ATOM 946 C CA . LEU A 1 120 ? 2.324 -3.740 -2.616 1.00 95.56 120 LEU A CA 1
ATOM 947 C C . LEU A 1 120 ? 3.271 -2.618 -3.043 1.00 95.56 120 LEU A C 1
ATOM 949 O O . LEU A 1 120 ? 3.616 -2.512 -4.219 1.00 95.56 120 LEU A O 1
ATOM 953 N N . LEU A 1 121 ? 3.710 -1.801 -2.084 1.00 94.69 121 LEU A N 1
ATOM 954 C CA . LEU A 1 121 ? 4.659 -0.725 -2.323 1.00 94.69 121 LEU A CA 1
ATOM 955 C C . LEU A 1 121 ? 5.983 -1.258 -2.871 1.00 94.69 121 LEU A C 1
ATOM 957 O O . LEU A 1 121 ? 6.440 -0.752 -3.890 1.00 94.69 121 LEU A O 1
ATOM 961 N N . LYS A 1 122 ? 6.543 -2.313 -2.268 1.00 94.19 122 LYS A N 1
ATOM 962 C CA . LYS A 1 122 ? 7.775 -2.950 -2.758 1.00 94.19 122 LYS A CA 1
ATOM 963 C C . LYS A 1 122 ? 7.631 -3.463 -4.187 1.00 94.19 122 LYS A C 1
ATOM 965 O O . LYS A 1 122 ? 8.488 -3.177 -5.012 1.00 94.19 122 LYS A O 1
ATOM 970 N N . VAL A 1 123 ? 6.536 -4.159 -4.504 1.00 94.19 123 VAL A N 1
ATOM 971 C CA . VAL A 1 123 ? 6.269 -4.652 -5.868 1.00 94.19 123 VAL A CA 1
ATOM 972 C C . VAL A 1 123 ? 6.213 -3.490 -6.864 1.00 94.19 123 VAL A C 1
ATOM 974 O O . VAL A 1 123 ? 6.853 -3.543 -7.912 1.00 94.19 123 VAL A O 1
ATOM 977 N N . CYS A 1 124 ? 5.512 -2.406 -6.520 1.00 93.50 124 CYS A N 1
ATOM 978 C CA . CYS A 1 124 ? 5.429 -1.218 -7.371 1.00 93.50 124 CYS A CA 1
ATOM 979 C C . CYS A 1 124 ? 6.782 -0.505 -7.520 1.00 93.50 124 CYS A C 1
ATOM 981 O O . CYS A 1 124 ? 7.101 -0.041 -8.610 1.00 93.50 124 CYS A O 1
ATOM 983 N N . GLN A 1 125 ? 7.583 -0.425 -6.455 1.00 92.56 125 GLN A N 1
ATOM 984 C CA . GLN A 1 125 ? 8.925 0.163 -6.482 1.00 92.56 125 GLN A CA 1
ATOM 985 C C . GLN A 1 125 ? 9.877 -0.655 -7.351 1.00 92.56 125 GLN A C 1
ATOM 987 O O . GLN A 1 125 ? 10.546 -0.093 -8.211 1.00 92.56 125 GLN A O 1
ATOM 992 N N . THR A 1 126 ? 9.911 -1.978 -7.177 1.00 91.88 126 THR A N 1
ATOM 993 C CA . THR A 1 126 ? 10.737 -2.868 -8.000 1.00 91.88 126 THR A CA 1
ATOM 994 C C . THR A 1 126 ? 10.353 -2.762 -9.471 1.00 91.88 126 THR A C 1
ATOM 996 O O . THR A 1 126 ? 11.237 -2.652 -10.315 1.00 91.88 126 THR A O 1
ATOM 999 N N . PHE A 1 127 ? 9.056 -2.719 -9.783 1.00 90.81 127 PHE A N 1
ATOM 1000 C CA . PHE A 1 127 ? 8.591 -2.541 -11.156 1.00 90.81 127 PHE A CA 1
ATOM 1001 C C . PHE A 1 127 ? 8.986 -1.178 -11.736 1.00 90.81 127 PHE A C 1
ATOM 1003 O O . PHE A 1 127 ? 9.535 -1.123 -12.832 1.00 90.81 127 PHE A O 1
ATOM 1010 N N . ALA A 1 128 ? 8.789 -0.093 -10.980 1.00 89.06 128 ALA A N 1
ATOM 1011 C CA . ALA A 1 128 ? 9.161 1.259 -11.396 1.00 89.06 128 ALA A CA 1
ATOM 1012 C C . ALA A 1 128 ? 10.675 1.434 -11.613 1.00 89.06 128 ALA A C 1
ATOM 1014 O O . ALA A 1 128 ? 11.086 2.179 -12.494 1.00 89.06 128 ALA A O 1
ATOM 1015 N N . VAL A 1 129 ? 11.511 0.749 -10.823 1.00 86.50 129 VAL A N 1
ATOM 1016 C CA . VAL A 1 129 ? 12.978 0.812 -10.944 1.00 86.50 129 VAL A CA 1
ATOM 1017 C C . VAL A 1 129 ? 13.498 -0.097 -12.059 1.00 86.50 129 VAL A C 1
ATOM 1019 O O . VAL A 1 129 ? 14.435 0.268 -12.763 1.00 86.50 129 VAL A O 1
ATOM 1022 N N . SER A 1 130 ? 12.917 -1.288 -12.215 1.00 82.62 130 SER A N 1
ATOM 1023 C CA . SER A 1 130 ? 13.413 -2.303 -13.149 1.00 82.62 130 SER A CA 1
ATOM 1024 C C . SER A 1 130 ? 12.903 -2.127 -14.580 1.00 82.62 130 SER A C 1
ATOM 1026 O O . SER A 1 130 ? 13.464 -2.737 -15.490 1.00 82.62 130 SER A O 1
ATOM 1028 N N . SER A 1 131 ? 11.834 -1.358 -14.790 1.00 78.12 131 SER A N 1
ATOM 1029 C CA . SER A 1 131 ? 11.156 -1.240 -16.080 1.00 78.12 131 SER A CA 1
ATOM 1030 C C . SER A 1 131 ? 11.166 0.201 -16.581 1.00 78.12 131 SER A C 1
ATOM 1032 O O . SER A 1 131 ? 10.760 1.122 -15.881 1.00 78.12 131 SER A O 1
ATOM 1034 N N . THR A 1 132 ? 11.592 0.399 -17.829 1.00 74.88 132 THR A N 1
ATOM 1035 C CA . THR A 1 132 ? 11.528 1.693 -18.535 1.00 74.88 132 THR A CA 1
ATOM 1036 C C . THR A 1 132 ? 10.247 1.849 -19.360 1.00 74.88 132 THR A C 1
ATOM 1038 O O . THR A 1 132 ? 10.093 2.806 -20.119 1.00 74.88 132 THR A O 1
ATOM 1041 N N . VAL A 1 133 ? 9.319 0.898 -19.231 1.00 80.31 133 VAL A N 1
ATOM 1042 C CA . VAL A 1 133 ? 8.077 0.849 -20.005 1.00 80.31 133 VAL A CA 1
ATOM 1043 C C . VAL A 1 133 ? 7.102 1.922 -19.491 1.00 80.31 133 VAL A C 1
ATOM 1045 O O . VAL A 1 133 ? 7.048 2.171 -18.285 1.00 80.31 133 VAL A O 1
ATOM 1048 N N . PRO A 1 134 ? 6.275 2.548 -20.353 1.00 83.94 134 PRO A N 1
ATOM 1049 C CA . PRO A 1 134 ? 5.319 3.575 -19.926 1.00 83.94 134 PRO A CA 1
ATOM 1050 C C . PRO A 1 134 ? 4.366 3.144 -18.803 1.00 83.94 134 PRO A C 1
ATOM 1052 O O . PRO A 1 134 ? 3.963 3.968 -17.981 1.00 83.94 134 PRO A O 1
ATOM 1055 N N . SER A 1 135 ? 4.038 1.852 -18.726 1.00 85.19 135 SER A N 1
ATOM 1056 C CA . SER A 1 135 ? 3.215 1.288 -17.654 1.00 85.19 135 SER A CA 1
ATOM 1057 C C . SER A 1 135 ? 3.876 1.386 -16.274 1.00 85.19 135 SER A C 1
ATOM 1059 O O . SER A 1 135 ? 3.178 1.575 -15.279 1.00 85.19 135 SER A O 1
ATOM 1061 N N . ALA A 1 136 ? 5.209 1.350 -16.195 1.00 87.00 136 ALA A N 1
ATOM 1062 C CA . ALA A 1 136 ? 5.955 1.544 -14.953 1.00 87.00 136 ALA A CA 1
ATOM 1063 C C . ALA A 1 136 ? 5.778 2.969 -14.410 1.00 87.00 136 ALA A C 1
ATOM 1065 O O . ALA A 1 136 ? 5.502 3.156 -13.223 1.00 87.00 136 ALA A O 1
ATOM 1066 N N . MET A 1 137 ? 5.805 3.970 -15.299 1.00 86.94 137 MET A N 1
ATOM 1067 C CA . MET A 1 137 ? 5.506 5.359 -14.935 1.00 86.94 137 MET A CA 1
ATOM 1068 C C . MET A 1 137 ? 4.051 5.533 -14.478 1.00 86.94 137 MET A C 1
ATOM 1070 O O . MET A 1 137 ? 3.786 6.299 -13.553 1.00 86.94 137 MET A O 1
ATOM 1074 N N . ALA A 1 138 ? 3.101 4.828 -15.102 1.00 88.38 138 ALA A N 1
ATOM 1075 C CA . ALA A 1 138 ? 1.688 4.876 -14.720 1.00 88.38 138 ALA A CA 1
ATOM 1076 C C . ALA A 1 138 ? 1.437 4.261 -13.330 1.00 88.38 138 ALA A C 1
ATOM 1078 O O . ALA A 1 138 ? 0.694 4.828 -12.522 1.00 88.38 138 ALA A O 1
ATOM 1079 N N . VAL A 1 139 ? 2.097 3.138 -13.025 1.00 90.50 139 VAL A N 1
ATOM 1080 C CA . VAL A 1 139 ? 2.076 2.499 -11.699 1.00 90.50 139 VAL A CA 1
ATOM 1081 C C . VAL A 1 139 ? 2.671 3.428 -10.641 1.00 90.50 139 VAL A C 1
ATOM 1083 O O . VAL A 1 139 ? 2.055 3.654 -9.596 1.00 90.50 139 VAL A O 1
ATOM 1086 N N . GLU A 1 140 ? 3.830 4.025 -10.922 1.00 90.62 140 GLU A N 1
ATOM 1087 C CA . GLU A 1 140 ? 4.452 4.996 -10.024 1.00 90.62 140 GLU A CA 1
ATOM 1088 C C . GLU A 1 140 ? 3.545 6.213 -9.789 1.00 90.62 140 GLU A C 1
ATOM 1090 O O . GLU A 1 140 ? 3.325 6.605 -8.641 1.00 90.62 140 GLU A O 1
ATOM 1095 N N . ALA A 1 141 ? 2.985 6.799 -10.850 1.00 89.12 141 ALA A N 1
ATOM 1096 C CA . ALA A 1 141 ? 2.080 7.940 -10.751 1.00 89.12 141 ALA A CA 1
ATOM 1097 C C . ALA A 1 141 ? 0.851 7.611 -9.892 1.00 89.12 141 ALA A C 1
ATOM 1099 O O . ALA A 1 141 ? 0.518 8.370 -8.982 1.00 89.12 141 ALA A O 1
ATOM 1100 N N . THR A 1 142 ? 0.242 6.444 -10.110 1.00 91.75 142 THR A N 1
ATOM 1101 C CA . THR A 1 142 ? -0.891 5.945 -9.319 1.00 91.75 142 THR A CA 1
ATOM 1102 C C . THR A 1 142 ? -0.550 5.863 -7.833 1.00 91.75 142 THR A C 1
ATOM 1104 O O . THR A 1 142 ? -1.292 6.366 -6.983 1.00 91.75 142 THR A O 1
ATOM 1107 N N . MET A 1 143 ? 0.590 5.252 -7.505 1.00 92.25 143 MET A N 1
ATOM 1108 C CA . MET A 1 143 ? 1.026 5.096 -6.120 1.00 92.25 143 MET A CA 1
ATOM 1109 C C . MET A 1 143 ? 1.353 6.443 -5.477 1.00 92.25 143 MET A C 1
ATOM 1111 O O . MET A 1 143 ? 0.953 6.698 -4.341 1.00 92.25 143 MET A O 1
ATOM 1115 N N . ARG A 1 144 ? 2.009 7.349 -6.209 1.00 89.56 144 ARG A N 1
ATOM 1116 C CA . ARG A 1 144 ? 2.276 8.715 -5.741 1.00 89.56 144 ARG A CA 1
ATOM 1117 C C . ARG A 1 144 ? 0.985 9.471 -5.443 1.00 89.56 144 ARG A C 1
ATOM 1119 O O . ARG A 1 144 ? 0.907 10.105 -4.397 1.00 89.56 144 ARG A O 1
ATOM 1126 N N . THR A 1 145 ? -0.028 9.372 -6.303 1.00 90.44 145 THR A N 1
ATOM 1127 C CA . THR A 1 145 ? -1.338 9.994 -6.064 1.00 90.44 145 THR A CA 1
ATOM 1128 C C . THR A 1 145 ? -2.023 9.410 -4.832 1.00 90.44 145 THR A C 1
ATOM 1130 O O . THR A 1 145 ? -2.581 10.161 -4.035 1.00 90.44 145 THR A O 1
ATOM 1133 N N . PHE A 1 146 ? -1.955 8.092 -4.630 1.00 90.56 146 PHE A N 1
ATOM 1134 C CA . PHE A 1 146 ? -2.524 7.457 -3.440 1.00 90.56 146 PHE A CA 1
ATOM 1135 C C . PHE A 1 146 ? -1.842 7.917 -2.143 1.00 90.56 146 PHE A C 1
ATOM 1137 O O . PHE A 1 146 ? -2.515 8.128 -1.133 1.00 90.56 146 PHE A O 1
ATOM 1144 N N . PHE A 1 147 ? -0.519 8.107 -2.167 1.00 90.00 147 PHE A N 1
ATOM 1145 C CA . PHE A 1 147 ? 0.241 8.588 -1.012 1.00 90.00 147 PHE A CA 1
ATOM 1146 C C . PHE A 1 147 ? 0.320 10.120 -0.898 1.00 90.00 147 PHE A C 1
ATOM 1148 O O . PHE A 1 147 ? 0.984 10.620 0.012 1.00 90.00 147 PHE A O 1
ATOM 1155 N N . ASP A 1 148 ? -0.336 10.887 -1.770 1.00 85.25 148 ASP A N 1
ATOM 1156 C CA . ASP A 1 148 ? -0.279 12.349 -1.733 1.00 85.25 148 ASP A CA 1
ATOM 1157 C C . ASP A 1 148 ? -1.112 12.904 -0.555 1.00 85.25 148 ASP A C 1
ATOM 1159 O O . ASP A 1 148 ? -2.322 12.657 -0.476 1.00 85.25 148 ASP A O 1
ATOM 1163 N N . PRO A 1 149 ? -0.519 13.698 0.361 1.00 75.19 149 PRO A N 1
ATOM 1164 C CA . PRO A 1 149 ? -1.265 14.362 1.432 1.00 75.19 149 PRO A CA 1
ATOM 1165 C C . PRO A 1 149 ? -2.368 15.299 0.922 1.00 75.19 149 PRO A C 1
ATOM 1167 O O . PRO A 1 149 ? -3.361 15.501 1.623 1.00 75.19 149 PRO A O 1
ATOM 1170 N N . SER A 1 150 ? -2.231 15.848 -0.289 1.00 70.00 150 SER A N 1
ATOM 1171 C CA . SER A 1 150 ? -3.230 16.722 -0.914 1.00 70.00 150 SER A CA 1
ATOM 1172 C C . SER A 1 150 ? -4.507 15.963 -1.294 1.00 70.00 150 SER A C 1
ATOM 1174 O O . SER A 1 150 ? -5.613 16.473 -1.113 1.00 70.00 150 SER A O 1
ATOM 1176 N N . ALA A 1 151 ? -4.384 14.705 -1.731 1.00 60.00 151 ALA A N 1
ATOM 1177 C CA . ALA A 1 151 ? -5.527 13.865 -2.092 1.00 60.00 151 ALA A CA 1
ATOM 1178 C C . ALA A 1 151 ? -6.393 13.481 -0.872 1.00 60.00 151 ALA A C 1
ATOM 1180 O O . ALA A 1 151 ? -7.598 13.246 -1.000 1.00 60.00 151 ALA A O 1
ATOM 1181 N N . ALA A 1 152 ? -5.804 13.461 0.330 1.00 51.78 152 ALA A N 1
ATOM 1182 C CA . ALA A 1 152 ? -6.499 13.151 1.581 1.00 51.78 152 ALA A CA 1
ATOM 1183 C C . ALA A 1 152 ? -7.256 14.350 2.192 1.00 51.78 152 ALA A C 1
ATOM 1185 O O . ALA A 1 152 ? -8.092 14.162 3.085 1.00 51.78 152 ALA A O 1
ATOM 1186 N N . ALA A 1 153 ? -7.012 15.578 1.718 1.00 50.34 153 ALA A N 1
ATOM 1187 C CA . ALA A 1 153 ? -7.657 16.791 2.211 1.00 50.34 153 ALA A CA 1
ATOM 1188 C C . ALA A 1 153 ? -9.084 16.947 1.648 1.00 50.34 153 ALA A C 1
ATOM 1190 O O . ALA A 1 153 ? -9.372 17.832 0.847 1.00 50.34 153 ALA A O 1
ATOM 1191 N N . LYS A 1 154 ? -10.027 16.104 2.088 1.00 43.81 154 LYS A N 1
ATOM 1192 C CA . LYS A 1 154 ? -11.453 16.417 1.899 1.00 43.81 154 LYS A CA 1
ATOM 1193 C C . LYS A 1 154 ? -11.808 17.646 2.753 1.00 43.81 154 LYS A C 1
ATOM 1195 O O . LYS A 1 154 ? -11.511 17.635 3.951 1.00 43.81 154 LYS A O 1
ATOM 1200 N N . PRO A 1 155 ? -12.448 18.686 2.188 1.00 38.22 155 PRO A N 1
ATOM 1201 C CA . PRO A 1 155 ? -12.780 19.898 2.926 1.00 38.22 155 PRO A CA 1
ATOM 1202 C C . PRO A 1 155 ? -13.701 19.569 4.106 1.00 38.22 155 PRO A C 1
ATOM 1204 O O . PRO A 1 155 ? -14.750 18.938 3.957 1.00 38.22 155 PRO A O 1
ATOM 1207 N N . LYS A 1 156 ? -13.290 19.996 5.302 1.00 37.28 156 LYS A N 1
ATOM 1208 C CA . LYS A 1 156 ? -14.138 20.041 6.496 1.00 37.28 156 LYS A CA 1
ATOM 1209 C C . LYS A 1 156 ? -15.254 21.057 6.201 1.00 37.28 156 LYS A C 1
ATOM 1211 O O . LYS A 1 156 ? -14.905 22.196 5.898 1.00 37.28 156 LYS A O 1
ATOM 1216 N N . PRO A 1 157 ? -16.555 20.708 6.251 1.00 37.94 157 PRO A N 1
ATOM 1217 C CA . PRO A 1 157 ? -17.595 21.718 6.109 1.00 37.94 157 PRO A CA 1
ATOM 1218 C C . PRO A 1 157 ? -17.419 22.727 7.245 1.00 37.94 157 PRO A C 1
ATOM 1220 O O . PRO A 1 157 ? -17.397 22.353 8.422 1.00 37.94 157 PRO A O 1
ATOM 1223 N N . ALA A 1 158 ? -17.194 23.986 6.870 1.00 39.25 158 ALA A N 1
ATOM 1224 C CA . ALA A 1 158 ? -17.134 25.096 7.798 1.00 39.25 158 ALA A CA 1
ATOM 1225 C C . ALA A 1 158 ? -18.461 25.140 8.559 1.00 39.25 158 ALA A C 1
ATOM 1227 O O . ALA A 1 158 ? -19.533 25.162 7.957 1.00 39.25 158 ALA A O 1
ATOM 1228 N N . ALA A 1 159 ? -18.385 25.088 9.886 1.00 44.28 159 ALA A N 1
ATOM 1229 C CA . ALA A 1 159 ? -19.535 25.345 10.729 1.00 44.28 159 ALA A CA 1
ATOM 1230 C C . ALA A 1 159 ? -19.863 26.835 10.603 1.00 44.28 159 ALA A C 1
ATOM 1232 O O . ALA A 1 159 ? -19.188 27.671 11.203 1.00 44.28 159 ALA A O 1
ATOM 1233 N N . THR A 1 160 ? -20.860 27.157 9.785 1.00 47.09 160 THR A N 1
ATOM 1234 C CA . THR A 1 160 ? -21.516 28.462 9.794 1.00 47.09 160 THR A CA 1
ATOM 1235 C C . THR A 1 160 ? -22.144 28.628 11.174 1.00 47.09 160 THR A C 1
ATOM 1237 O O . THR A 1 160 ? -23.071 27.900 11.526 1.00 47.09 160 THR A O 1
ATOM 1240 N N . LYS A 1 161 ? -21.586 29.519 11.994 1.00 43.56 161 LYS A N 1
ATOM 1241 C CA . LYS A 1 161 ? -22.288 30.031 13.169 1.00 43.56 161 LYS A CA 1
ATOM 1242 C C . LYS A 1 161 ? -23.288 31.065 12.652 1.00 43.56 161 LYS A C 1
ATOM 1244 O O . LYS A 1 161 ? -22.860 32.030 12.020 1.00 43.56 161 LYS A O 1
ATOM 1249 N N . SER A 1 162 ? -24.577 30.782 12.837 1.00 46.81 162 SER A N 1
ATOM 1250 C CA . SER A 1 162 ? -25.648 31.785 12.799 1.00 46.81 162 SER A CA 1
ATOM 1251 C C . SER A 1 162 ? -25.544 32.721 13.992 1.00 46.81 162 SER A C 1
ATOM 1253 O O . SER A 1 162 ? -25.021 32.268 15.039 1.00 46.81 162 SER A O 1
#

Mean predicted aligned error: 10.55 Å

Radius of gyration: 18.24 Å; Cα contacts (8 Å, |Δi|>4): 182; chains: 1; bounding box: 46×54×39 Å

Secondary structure (DSSP, 8-state):
---SSTHHHHTTS---GGG-EEEEEEEEEEE-TT--SSS--EEEEEEEEEE-TTS-EEEEEEEHHHHHHHHHHHHHS---HHHHHHHHTS-PPPPPSS-TT-HHHHHHHHHHHHHHHHHHHHHHHHHHHH--SHHHHHHHHHHHHHT-TTTT-PPPPP----

Foldseek 3Di:
DDDDPPVVVVVLVDQQLLAKAKAFPDKDWDFDPPDPDPPGDIFIWTWMWIATPVRDIDTFTDGLVRQVVLLVVLCVLDPDPVLNVQSVPQDRQDDDPDDNPDPVNVVVSRVSVRVRVRSLSNSLSCLLVVDPDVSNVVSSVSVCCVPDPVNRCDDDPDPDDD

Organism: Aphanomyces astaci (NCBI:txid112090)

Nearest PDB structures (foldseek):
  1kq6-assembly1_A  TM=5.320E-01  e=3.109E-03  Homo sapiens
  1o7k-assembly1_C  TM=5.924E-01  e=6.304E-03  Homo sapiens
  2l73-assembly1_A  TM=6.011E-01  e=1.525E-02  Homo sapiens
  1gd5-assembly1_A  TM=5.386E-01  e=1.356E-02  Homo sapiens
  8esd-assembly1_F  TM=4.972E-01  e=3.894E-01  Homo sapiens

InterPro domains:
  IPR036871 PX domain superfamily [G3DSA:3.30.1520.10] (18-151)
  IPR036871 PX domain superfamily [SSF64268] (35-133)